Protein AF-A0A7X7QQF5-F1 (afdb_monomer)

pLDDT: mean 81.81, std 18.52, range [38.88, 98.25]

Structure (mmCIF, N/CA/C/O backbone):
data_AF-A0A7X7QQF5-F1
#
_entry.id   AF-A0A7X7QQF5-F1
#
loop_
_atom_site.group_PDB
_atom_site.id
_atom_site.type_symbol
_atom_site.label_atom_id
_atom_site.label_alt_id
_atom_site.label_comp_id
_atom_site.label_asym_id
_atom_site.label_entity_id
_atom_site.label_seq_id
_atom_site.pdbx_PDB_ins_code
_atom_site.Cartn_x
_atom_site.Cartn_y
_atom_site.Cartn_z
_atom_site.occupancy
_atom_site.B_iso_or_equiv
_atom_site.auth_seq_id
_atom_site.auth_comp_id
_atom_site.auth_asym_id
_atom_site.auth_atom_id
_atom_site.pdbx_PDB_model_num
ATOM 1 N N . MET A 1 1 ? 30.998 -51.413 -32.513 1.00 38.88 1 MET A N 1
ATOM 2 C CA . MET A 1 1 ? 31.666 -50.097 -32.377 1.00 38.88 1 MET A CA 1
ATOM 3 C C . MET A 1 1 ? 30.800 -49.027 -33.038 1.00 38.88 1 MET A C 1
ATOM 5 O O . MET A 1 1 ? 30.601 -49.149 -34.232 1.00 38.88 1 MET A O 1
ATOM 9 N N . LYS A 1 2 ? 30.354 -48.016 -32.261 1.00 39.16 2 LYS A N 1
ATOM 10 C CA . LYS A 1 2 ? 29.950 -46.633 -32.645 1.00 39.16 2 LYS A CA 1
ATOM 11 C C . LYS A 1 2 ? 28.773 -46.522 -33.654 1.00 39.16 2 LYS A C 1
ATOM 13 O O . LYS A 1 2 ? 28.878 -46.990 -34.772 1.00 39.16 2 LYS A O 1
ATOM 18 N N . ARG A 1 3 ? 27.653 -45.849 -33.359 1.00 45.94 3 ARG A N 1
ATOM 19 C CA . ARG A 1 3 ? 27.558 -44.426 -32.985 1.00 45.94 3 ARG A CA 1
ATOM 20 C C . ARG A 1 3 ? 26.316 -44.108 -32.138 1.00 45.94 3 ARG A C 1
ATOM 22 O O . ARG A 1 3 ? 25.227 -44.607 -32.383 1.00 45.94 3 ARG A O 1
ATOM 29 N N . SER A 1 4 ? 26.570 -43.233 -31.174 1.00 49.69 4 SER A N 1
ATOM 30 C CA . SER A 1 4 ? 25.655 -42.543 -30.270 1.00 49.69 4 SER A CA 1
ATOM 31 C C . SER A 1 4 ? 24.623 -41.687 -31.017 1.00 49.69 4 SER A C 1
ATOM 33 O O . SER A 1 4 ? 24.981 -41.031 -31.994 1.00 49.69 4 SER A O 1
ATOM 35 N N . MET A 1 5 ? 23.390 -41.626 -30.511 1.00 45.34 5 MET A N 1
ATOM 36 C CA . MET A 1 5 ? 22.456 -40.524 -30.762 1.00 45.34 5 MET A CA 1
ATOM 37 C C . MET A 1 5 ? 21.849 -40.094 -29.425 1.00 45.34 5 MET A C 1
ATOM 39 O O . MET A 1 5 ? 20.798 -40.570 -29.011 1.00 45.34 5 MET A O 1
ATOM 43 N N . ALA A 1 6 ? 22.557 -39.207 -28.728 1.00 48.34 6 ALA A N 1
ATOM 44 C CA . ALA A 1 6 ? 21.967 -38.398 -27.675 1.00 48.34 6 ALA A CA 1
ATOM 45 C C . ALA A 1 6 ? 21.146 -37.295 -28.358 1.00 48.34 6 ALA A C 1
ATOM 47 O O . ALA A 1 6 ? 21.705 -36.371 -28.947 1.00 48.34 6 ALA A O 1
ATOM 48 N N . ALA A 1 7 ? 19.821 -37.424 -28.333 1.00 48.12 7 ALA A N 1
ATOM 49 C CA . AL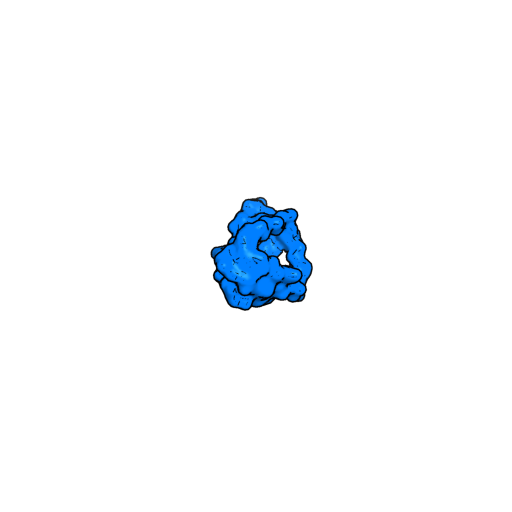A A 1 7 ? 18.925 -36.341 -28.703 1.00 48.12 7 ALA A CA 1
ATOM 50 C C . ALA A 1 7 ? 18.876 -35.358 -27.528 1.00 48.12 7 ALA A C 1
ATOM 52 O O . ALA A 1 7 ? 18.127 -35.544 -26.571 1.00 48.12 7 ALA A O 1
ATOM 53 N N . THR A 1 8 ? 19.728 -34.337 -27.568 1.00 51.78 8 THR A N 1
ATOM 54 C CA . THR A 1 8 ? 19.647 -33.206 -26.643 1.00 51.78 8 THR A CA 1
ATOM 55 C C . THR A 1 8 ? 18.367 -32.437 -26.953 1.00 51.78 8 THR A C 1
ATOM 57 O O . THR A 1 8 ? 18.307 -31.677 -27.919 1.00 51.78 8 THR A O 1
ATOM 60 N N . ALA A 1 9 ? 17.326 -32.657 -26.150 1.00 52.19 9 ALA A N 1
ATOM 61 C CA . ALA A 1 9 ? 16.140 -31.817 -26.147 1.00 52.19 9 ALA A CA 1
ATOM 62 C C . ALA A 1 9 ? 16.554 -30.414 -25.679 1.00 52.19 9 ALA A C 1
ATOM 64 O O . ALA A 1 9 ? 16.984 -30.218 -24.544 1.00 52.19 9 ALA A O 1
ATOM 65 N N . CYS A 1 10 ? 16.494 -29.448 -26.591 1.00 44.34 10 CYS A N 1
ATOM 66 C CA . CYS A 1 10 ? 16.769 -28.052 -26.299 1.00 44.34 10 CYS A CA 1
ATOM 67 C C . CYS A 1 10 ? 15.573 -27.496 -25.509 1.00 44.34 10 CYS A C 1
ATOM 69 O O . CYS A 1 10 ? 14.507 -27.265 -26.078 1.00 44.34 10 CYS A O 1
ATOM 71 N N . THR A 1 11 ? 15.712 -27.360 -24.188 1.00 60.91 11 THR A N 1
ATOM 72 C CA . THR A 1 11 ? 14.691 -26.750 -23.329 1.00 60.91 11 THR A CA 1
ATOM 73 C C . THR A 1 11 ? 14.499 -25.292 -23.741 1.00 60.91 11 THR A C 1
ATOM 75 O O . THR A 1 11 ? 15.365 -24.454 -23.497 1.00 60.91 11 THR A O 1
ATOM 78 N N . LEU A 1 12 ? 13.360 -24.981 -24.362 1.00 53.59 12 LEU A N 1
ATOM 79 C CA . LEU A 1 12 ? 12.933 -23.606 -24.596 1.00 53.59 12 LEU A CA 1
ATOM 80 C C . LEU A 1 12 ? 12.550 -22.989 -23.246 1.00 53.59 12 LEU A C 1
ATOM 82 O O . LEU A 1 12 ? 11.443 -23.185 -22.750 1.00 53.59 12 LEU A O 1
ATOM 86 N N . VAL A 1 13 ? 13.480 -22.260 -22.632 1.00 63.97 13 VAL A N 1
ATOM 87 C CA . VAL A 1 13 ? 13.174 -21.398 -21.490 1.00 63.97 13 VAL A CA 1
ATOM 88 C C . VAL A 1 13 ? 12.385 -20.209 -22.033 1.00 63.97 13 VAL A C 1
ATOM 90 O O . VAL A 1 13 ? 12.958 -19.302 -22.636 1.00 63.97 13 VAL A O 1
ATOM 93 N N . LEU A 1 14 ? 11.060 -20.211 -21.854 1.00 56.88 14 LEU A N 1
ATOM 94 C CA . LEU A 1 14 ? 10.279 -18.983 -21.974 1.00 56.88 14 LEU A CA 1
ATOM 95 C C . LEU A 1 14 ? 10.740 -18.055 -20.849 1.00 56.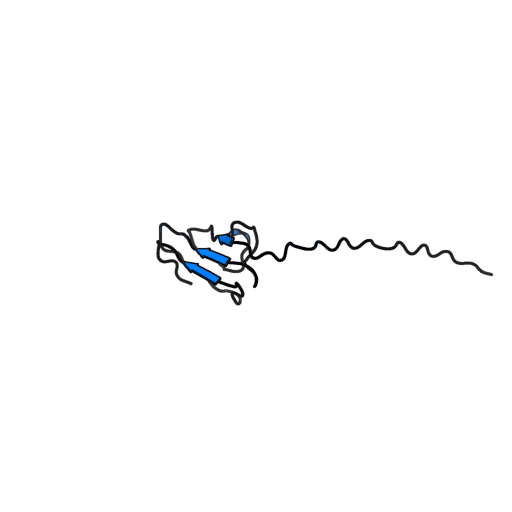88 14 LEU A C 1
ATOM 97 O O . LEU A 1 14 ? 10.330 -18.204 -19.700 1.00 56.88 14 LEU A O 1
ATOM 101 N N . ALA A 1 15 ? 11.606 -17.099 -21.175 1.00 58.91 15 ALA A N 1
ATOM 102 C CA . ALA A 1 15 ? 11.819 -15.948 -20.320 1.00 58.91 15 ALA A CA 1
ATOM 103 C C . ALA A 1 15 ? 10.490 -15.182 -20.261 1.00 58.91 15 ALA A C 1
ATOM 105 O O . ALA A 1 15 ? 10.145 -14.446 -21.191 1.00 58.91 15 ALA A 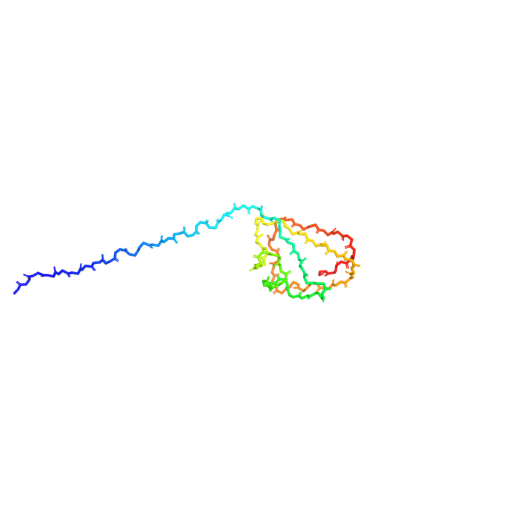O 1
ATOM 106 N N . LEU A 1 16 ? 9.718 -15.391 -19.188 1.00 58.66 16 LEU A N 1
ATOM 107 C CA . LEU A 1 16 ? 8.696 -14.435 -18.787 1.00 58.66 16 LEU A CA 1
ATOM 108 C C . LEU A 1 16 ? 9.430 -13.125 -18.516 1.00 58.66 16 LEU A C 1
ATOM 110 O O . LEU A 1 16 ? 9.998 -12.915 -17.447 1.00 58.66 16 LEU A O 1
ATOM 114 N N . HIS A 1 17 ? 9.449 -12.255 -19.518 1.00 53.50 17 HIS A N 1
ATOM 115 C CA . HIS A 1 17 ? 9.794 -10.863 -19.328 1.00 53.50 17 HIS A CA 1
ATOM 116 C C . HIS A 1 17 ? 8.609 -10.260 -18.581 1.00 53.50 17 HIS A C 1
ATOM 118 O O . HIS A 1 17 ? 7.637 -9.812 -19.193 1.00 53.50 17 HIS A O 1
ATOM 124 N N . GLY A 1 18 ? 8.648 -10.340 -17.247 1.00 58.41 18 GLY A N 1
ATOM 125 C CA . GLY A 1 18 ? 7.778 -9.528 -16.409 1.00 58.41 18 GLY A CA 1
ATOM 126 C C . GLY A 1 18 ? 7.911 -8.093 -16.898 1.00 58.41 18 GLY A C 1
ATOM 127 O O . GLY A 1 18 ? 9.027 -7.625 -17.132 1.00 58.41 18 GLY A O 1
ATOM 128 N N . LYS A 1 19 ? 6.784 -7.431 -17.166 1.00 55.75 19 LYS A N 1
ATOM 129 C CA . LYS A 1 19 ? 6.794 -6.017 -17.529 1.00 55.75 19 LYS A CA 1
ATOM 130 C C . LYS A 1 19 ? 7.507 -5.284 -16.393 1.00 55.75 19 LYS A C 1
ATOM 132 O O . LYS A 1 19 ? 6.922 -5.113 -15.334 1.00 55.75 19 LYS A O 1
ATOM 137 N N . VAL A 1 20 ? 8.757 -4.876 -16.610 1.00 59.00 20 VAL A N 1
ATOM 138 C CA . VAL A 1 20 ? 9.469 -3.934 -15.737 1.00 59.00 20 VAL A CA 1
ATOM 139 C C . VAL A 1 20 ? 8.877 -2.561 -16.037 1.00 59.00 20 VAL A C 1
ATOM 141 O O . VAL A 1 20 ? 9.459 -1.736 -16.735 1.00 59.00 20 VAL A O 1
ATOM 144 N N . GLY A 1 21 ? 7.622 -2.385 -15.650 1.00 66.19 21 GLY A N 1
ATOM 145 C CA . GLY A 1 21 ? 6.930 -1.114 -15.677 1.00 66.19 21 GLY A CA 1
ATOM 146 C C . GLY A 1 21 ? 6.659 -0.745 -14.237 1.00 66.19 21 GLY A C 1
ATOM 147 O O . GLY A 1 21 ? 6.198 -1.594 -13.484 1.00 66.19 21 GLY A O 1
ATOM 148 N N . ALA A 1 22 ? 6.950 0.498 -13.875 1.00 76.56 22 ALA A N 1
ATOM 149 C CA . ALA A 1 22 ? 6.483 1.061 -12.622 1.00 76.56 22 ALA A CA 1
ATOM 150 C C . ALA A 1 22 ? 4.956 0.901 -12.545 1.00 76.56 22 ALA A C 1
ATOM 152 O O . ALA A 1 22 ? 4.234 1.546 -13.311 1.00 76.56 22 ALA A O 1
ATOM 153 N N . GLU A 1 23 ? 4.471 0.003 -11.687 1.00 92.56 23 GLU A N 1
ATOM 154 C CA . GLU A 1 23 ? 3.045 -0.192 -11.443 1.00 92.56 23 GLU A CA 1
ATOM 155 C C . GLU A 1 23 ? 2.633 0.568 -10.181 1.00 92.56 23 GLU A C 1
ATOM 157 O O . GLU A 1 23 ? 3.398 0.698 -9.227 1.00 92.56 23 GLU A O 1
ATOM 162 N N . THR A 1 24 ? 1.404 1.079 -10.166 1.00 95.94 24 THR A N 1
ATOM 163 C CA . THR A 1 24 ? 0.789 1.563 -8.931 1.00 95.94 24 THR A CA 1
ATOM 164 C C . THR A 1 24 ? 0.170 0.385 -8.183 1.00 95.94 24 THR A C 1
ATOM 166 O O . THR A 1 24 ? -0.846 -0.166 -8.615 1.00 95.94 24 THR A O 1
ATOM 169 N N . ILE A 1 25 ? 0.766 0.015 -7.051 1.00 96.62 25 ILE A N 1
ATOM 170 C CA . ILE A 1 25 ? 0.318 -1.079 -6.188 1.00 96.62 25 ILE A CA 1
ATOM 171 C C . ILE A 1 25 ? -0.323 -0.501 -4.926 1.00 96.62 25 ILE A C 1
ATOM 173 O O . ILE A 1 25 ? 0.247 0.341 -4.233 1.00 96.62 25 ILE A O 1
ATOM 177 N N . ASN A 1 26 ? -1.529 -0.973 -4.625 1.00 95.50 26 ASN A N 1
ATOM 178 C CA . ASN A 1 26 ? -2.353 -0.481 -3.529 1.00 95.50 26 ASN A CA 1
ATOM 179 C C . ASN A 1 26 ? -2.398 -1.503 -2.398 1.00 95.50 26 ASN A C 1
ATOM 181 O O . ASN A 1 26 ? -2.635 -2.691 -2.643 1.00 95.50 26 ASN A O 1
ATOM 185 N N . TRP A 1 27 ? -2.247 -1.029 -1.165 1.00 95.62 27 TRP A N 1
ATOM 186 C CA . TRP A 1 27 ? -2.551 -1.832 0.016 1.00 95.62 27 TRP A CA 1
ATOM 187 C C . TRP A 1 27 ? -4.066 -2.019 0.152 1.00 95.62 27 TRP A C 1
ATOM 189 O O . TRP A 1 27 ? -4.825 -1.058 0.032 1.00 95.62 27 TRP A O 1
ATOM 199 N N . THR A 1 28 ? -4.519 -3.246 0.407 1.00 94.75 28 THR A N 1
ATOM 200 C CA . THR A 1 28 ? -5.950 -3.599 0.460 1.00 94.75 28 THR A CA 1
ATOM 201 C C . THR A 1 28 ? -6.412 -4.078 1.835 1.00 94.75 28 THR A C 1
ATOM 203 O O . THR A 1 28 ? -7.615 -4.112 2.099 1.00 94.75 28 THR A O 1
ATOM 206 N N . ASN A 1 29 ? -5.492 -4.429 2.736 1.00 93.81 29 ASN A N 1
ATOM 207 C CA . ASN A 1 29 ? -5.842 -4.993 4.037 1.00 93.81 29 ASN A CA 1
ATOM 208 C C . ASN A 1 29 ? -6.097 -3.904 5.097 1.00 93.81 29 ASN A C 1
ATOM 210 O O . ASN A 1 29 ? -5.178 -3.393 5.737 1.00 93.81 29 ASN A O 1
ATOM 214 N N . THR A 1 30 ? -7.366 -3.603 5.356 1.00 91.62 30 THR A N 1
ATOM 215 C CA . THR A 1 30 ? -7.777 -2.570 6.322 1.00 91.62 30 THR A CA 1
ATOM 216 C C . THR A 1 30 ? -7.481 -2.905 7.787 1.00 91.62 30 THR A C 1
ATOM 218 O O . THR A 1 30 ? -7.628 -2.036 8.638 1.00 91.62 30 THR A O 1
ATOM 221 N N . ALA A 1 31 ? -7.098 -4.144 8.112 1.00 92.62 31 ALA A N 1
ATOM 222 C CA . ALA A 1 31 ? -6.700 -4.537 9.466 1.00 92.62 31 ALA A CA 1
ATOM 223 C C . ALA A 1 31 ? -5.191 -4.365 9.724 1.00 92.62 31 ALA A C 1
ATOM 225 O O . ALA A 1 31 ? -4.741 -4.519 10.859 1.00 92.62 31 ALA A O 1
ATOM 226 N N . GLY A 1 32 ? -4.407 -4.045 8.689 1.00 93.81 32 GLY A N 1
ATOM 227 C CA . GLY A 1 32 ? -2.949 -4.057 8.760 1.00 93.81 32 GLY A CA 1
ATOM 228 C C . GLY A 1 32 ? -2.351 -5.452 8.578 1.00 93.81 32 GLY A C 1
ATOM 229 O O . GLY A 1 32 ? -3.056 -6.438 8.360 1.00 93.81 32 GLY A O 1
ATOM 230 N N . GLY A 1 33 ? -1.023 -5.543 8.609 1.00 96.31 33 GLY A N 1
ATOM 231 C CA . GLY A 1 33 ? -0.319 -6.798 8.348 1.00 96.31 33 GLY A CA 1
ATOM 232 C C . GLY A 1 33 ? 1.127 -6.617 7.903 1.00 96.31 33 GLY A C 1
ATOM 233 O O . GLY A 1 33 ? 1.686 -5.528 7.983 1.00 96.31 33 GLY A O 1
ATOM 234 N N . LEU A 1 34 ? 1.739 -7.706 7.436 1.00 98.25 34 LEU A N 1
ATOM 235 C CA . LEU A 1 34 ? 3.125 -7.708 6.965 1.00 98.25 34 LEU A CA 1
ATOM 236 C C . LEU A 1 34 ? 3.241 -7.091 5.567 1.00 98.25 34 LEU A C 1
ATOM 238 O O . LEU A 1 34 ? 2.462 -7.433 4.673 1.00 98.25 34 LEU A O 1
ATOM 242 N N . TYR A 1 35 ? 4.246 -6.240 5.363 1.00 97.50 35 TYR A N 1
ATOM 243 C CA . TYR A 1 35 ? 4.537 -5.614 4.072 1.00 97.50 35 TYR A CA 1
ATOM 244 C C . TYR A 1 35 ? 4.850 -6.652 2.989 1.00 97.50 35 TYR A C 1
ATOM 246 O O . TYR A 1 35 ? 4.425 -6.510 1.845 1.00 97.50 35 TYR A O 1
ATOM 254 N N . SER A 1 36 ? 5.567 -7.724 3.335 1.00 97.06 36 SER A N 1
ATOM 255 C CA . SER A 1 36 ? 5.944 -8.769 2.378 1.00 97.06 36 SER A CA 1
ATOM 256 C C . SER A 1 36 ? 4.785 -9.651 1.900 1.00 97.06 36 SER A C 1
ATOM 258 O O . SER A 1 36 ? 4.936 -10.327 0.880 1.00 97.06 36 SER A O 1
ATOM 260 N N . ALA A 1 37 ? 3.651 -9.669 2.612 1.00 98.12 37 ALA A N 1
ATOM 261 C CA . AL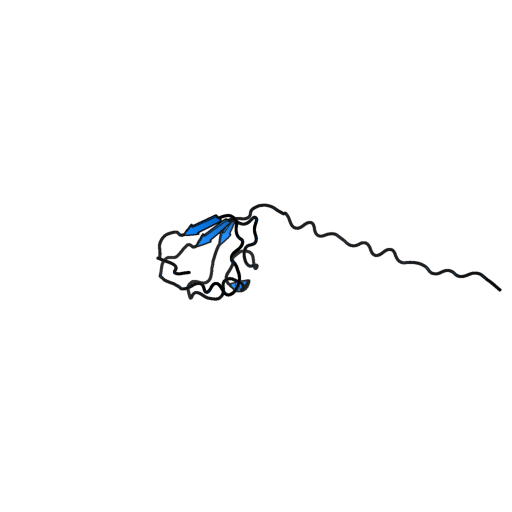A A 1 37 ? 2.578 -10.627 2.376 1.00 98.12 37 ALA A CA 1
ATOM 262 C C . ALA A 1 37 ? 1.770 -10.264 1.114 1.00 98.12 37 ALA A C 1
ATOM 264 O O . ALA A 1 37 ? 1.084 -9.241 1.109 1.00 98.12 37 ALA A O 1
ATOM 265 N N . PRO A 1 38 ? 1.775 -11.111 0.064 1.00 97.69 38 PRO A N 1
ATOM 266 C CA . PRO A 1 38 ? 1.116 -10.808 -1.210 1.00 97.69 38 PRO A CA 1
ATOM 267 C C . PRO A 1 38 ? -0.381 -10.506 -1.097 1.00 97.69 38 PRO A C 1
ATOM 269 O O . PRO A 1 38 ? -0.885 -9.637 -1.794 1.00 97.69 38 PRO A O 1
ATOM 272 N N . VAL A 1 39 ? -1.066 -11.174 -0.164 1.00 97.69 39 VAL A N 1
ATOM 273 C CA . VAL A 1 39 ? -2.511 -11.030 0.086 1.00 97.69 39 VAL A CA 1
ATOM 274 C C . VAL A 1 39 ? -2.927 -9.620 0.527 1.00 97.69 39 VAL A C 1
ATOM 276 O O . VAL A 1 39 ? -4.099 -9.270 0.441 1.00 97.69 39 VAL A O 1
ATOM 279 N N . ASN A 1 40 ? -1.983 -8.802 1.000 1.00 97.38 40 ASN A N 1
ATOM 280 C CA . ASN A 1 40 ? -2.258 -7.431 1.430 1.00 97.38 40 ASN A CA 1
ATOM 281 C C . ASN A 1 40 ? -2.237 -6.416 0.276 1.00 97.38 40 ASN A C 1
ATOM 283 O O . ASN A 1 40 ? -2.472 -5.232 0.515 1.00 97.38 40 ASN A O 1
ATOM 287 N N . TRP A 1 41 ? -1.944 -6.856 -0.950 1.00 96.69 41 TRP A N 1
ATOM 288 C CA . TRP A 1 41 ? -1.726 -5.996 -2.108 1.00 96.69 41 TRP A CA 1
ATOM 289 C C . TRP A 1 41 ? -2.685 -6.344 -3.242 1.00 96.69 41 TRP A C 1
ATOM 291 O O . TRP A 1 41 ? -2.939 -7.512 -3.519 1.00 96.69 41 TRP A O 1
ATOM 301 N N . ASN A 1 42 ? -3.176 -5.332 -3.959 1.00 95.81 42 ASN A N 1
ATOM 302 C CA . ASN A 1 42 ? -4.069 -5.530 -5.110 1.00 95.81 42 ASN A CA 1
ATOM 303 C C . ASN A 1 42 ? -3.432 -6.312 -6.276 1.00 95.81 42 ASN A C 1
ATOM 305 O O . ASN A 1 42 ? -4.153 -6.804 -7.138 1.00 95.81 42 ASN A O 1
ATOM 309 N N . ALA A 1 43 ? -2.101 -6.370 -6.327 1.00 95.19 43 ALA A N 1
ATOM 310 C CA . ALA A 1 43 ? -1.336 -6.999 -7.396 1.00 95.19 43 ALA A CA 1
ATOM 311 C C . ALA A 1 43 ? -0.866 -8.427 -7.056 1.00 95.19 43 ALA A C 1
ATOM 313 O O . ALA A 1 43 ? -0.015 -8.966 -7.766 1.00 95.19 43 ALA A O 1
ATOM 314 N N . ASP A 1 44 ? -1.354 -9.004 -5.947 1.00 96.31 44 ASP A N 1
ATOM 315 C CA . ASP A 1 44 ? -0.971 -10.328 -5.431 1.00 96.31 44 ASP A CA 1
ATOM 316 C C . ASP A 1 44 ? 0.553 -10.516 -5.303 1.00 96.31 44 ASP A C 1
ATOM 318 O O . ASP A 1 44 ? 1.100 -11.612 -5.454 1.00 96.31 44 ASP A O 1
ATOM 322 N N . ARG A 1 45 ? 1.262 -9.418 -5.022 1.00 95.81 45 ARG A N 1
ATOM 323 C CA . ARG A 1 45 ? 2.695 -9.370 -4.730 1.00 95.81 45 ARG A CA 1
ATOM 324 C C . ARG A 1 45 ? 3.015 -8.119 -3.926 1.00 95.81 45 ARG A C 1
ATOM 326 O O . ARG A 1 45 ? 2.361 -7.093 -4.085 1.00 95.81 45 ARG A O 1
ATOM 333 N N . ALA A 1 46 ? 4.059 -8.196 -3.111 1.00 96.12 46 ALA A N 1
ATOM 334 C CA . ALA A 1 46 ? 4.596 -7.013 -2.459 1.00 96.12 46 ALA A CA 1
ATOM 335 C C . ALA A 1 46 ? 5.397 -6.143 -3.456 1.00 96.12 46 ALA A C 1
ATOM 337 O O . ALA A 1 46 ? 6.079 -6.717 -4.311 1.00 96.12 46 ALA A O 1
ATOM 338 N N . PRO A 1 47 ? 5.361 -4.802 -3.326 1.00 96.00 47 PRO A N 1
ATOM 339 C CA . PRO A 1 47 ? 6.011 -3.878 -4.256 1.00 96.00 47 PRO A CA 1
ATOM 340 C C . PRO A 1 47 ? 7.525 -4.082 -4.377 1.00 96.00 47 PRO A C 1
ATOM 342 O O . PRO A 1 47 ? 8.198 -4.385 -3.380 1.00 96.00 47 PRO A O 1
ATOM 345 N N . ASP A 1 48 ? 8.050 -3.875 -5.585 1.00 94.50 48 ASP A N 1
ATOM 346 C CA . ASP A 1 48 ? 9.479 -3.873 -5.909 1.00 94.50 48 ASP A CA 1
ATOM 347 C C . ASP A 1 48 ? 9.992 -2.473 -6.286 1.00 94.50 48 ASP A C 1
ATOM 349 O O . ASP A 1 48 ? 9.269 -1.487 -6.192 1.00 94.50 48 ASP A O 1
ATOM 353 N N . ALA A 1 49 ? 11.270 -2.366 -6.664 1.00 94.56 49 ALA A N 1
ATOM 354 C CA . ALA A 1 49 ? 11.951 -1.088 -6.872 1.00 94.56 49 ALA A CA 1
ATOM 355 C C . ALA A 1 49 ? 11.404 -0.190 -7.990 1.00 94.56 49 ALA A C 1
ATOM 357 O O . ALA A 1 49 ? 11.733 0.997 -8.007 1.00 94.56 49 ALA A O 1
ATOM 358 N N . GLY A 1 50 ? 10.591 -0.717 -8.907 1.00 93.44 50 GLY A N 1
ATOM 359 C CA . GLY A 1 50 ? 9.917 0.095 -9.918 1.00 93.44 50 GLY A CA 1
ATOM 360 C C . GLY A 1 50 ? 8.594 0.686 -9.439 1.00 93.44 50 GLY A C 1
ATOM 361 O O . GLY A 1 50 ? 8.145 1.689 -9.988 1.00 93.44 50 GLY A O 1
ATOM 362 N N . ASP A 1 51 ? 7.972 0.080 -8.433 1.00 95.88 51 ASP A N 1
ATOM 363 C CA . ASP A 1 51 ? 6.568 0.315 -8.120 1.00 95.88 51 ASP A CA 1
ATOM 364 C C . ASP A 1 51 ? 6.332 1.608 -7.324 1.00 95.88 51 ASP A C 1
ATOM 366 O O . ASP A 1 51 ? 7.149 2.045 -6.503 1.00 95.88 51 ASP A O 1
ATOM 370 N N . LEU A 1 52 ? 5.156 2.191 -7.548 1.00 95.88 52 LEU A N 1
ATOM 371 C CA . LEU A 1 52 ? 4.571 3.240 -6.723 1.00 95.88 52 LEU A CA 1
ATOM 372 C C . LEU A 1 52 ? 3.587 2.598 -5.752 1.00 95.88 52 LEU A C 1
ATOM 374 O O . LEU A 1 52 ? 2.674 1.886 -6.164 1.00 95.88 52 LEU A O 1
ATOM 378 N N . VAL A 1 53 ? 3.732 2.894 -4.465 1.00 96.06 53 VAL A N 1
ATOM 379 C CA . VAL A 1 53 ? 2.837 2.390 -3.423 1.00 96.06 53 VAL A CA 1
ATOM 380 C C . VAL A 1 53 ? 1.800 3.439 -3.060 1.00 96.06 53 VAL A C 1
ATOM 382 O O . VAL A 1 53 ? 2.159 4.562 -2.713 1.00 96.06 53 VAL A O 1
ATOM 385 N N . GLU A 1 54 ? 0.524 3.064 -3.076 1.00 94.19 54 GLU A N 1
ATOM 386 C CA . GLU A 1 54 ? -0.568 3.885 -2.549 1.00 94.19 54 GLU A CA 1
ATOM 387 C C . GLU A 1 54 ? -1.196 3.230 -1.314 1.00 94.19 54 GLU A C 1
ATOM 389 O O . GLU A 1 54 ? -1.713 2.110 -1.357 1.00 94.19 54 GLU A O 1
ATOM 394 N N . LEU A 1 55 ? -1.187 3.964 -0.203 1.00 93.31 55 LEU A N 1
ATOM 395 C CA . LEU A 1 55 ? -1.865 3.594 1.032 1.00 93.31 55 LEU A CA 1
ATOM 396 C C . LEU A 1 55 ? -3.092 4.485 1.196 1.00 93.31 55 LEU A C 1
ATOM 398 O O . LEU A 1 55 ? -2.981 5.654 1.567 1.00 93.31 55 LEU A O 1
ATOM 402 N N . ARG A 1 56 ? -4.271 3.940 0.896 1.00 86.75 56 ARG A N 1
ATOM 403 C CA . ARG A 1 56 ? -5.560 4.622 1.067 1.00 86.75 56 ARG A CA 1
ATOM 404 C C . ARG A 1 56 ? -6.309 3.974 2.213 1.00 86.75 56 ARG A C 1
ATOM 406 O O . ARG A 1 56 ? -6.502 2.762 2.186 1.00 86.75 56 ARG A O 1
ATOM 413 N N . ALA A 1 57 ? -6.767 4.756 3.186 1.00 77.81 57 ALA A N 1
ATOM 414 C CA . ALA A 1 57 ? -7.671 4.221 4.188 1.00 77.81 57 ALA A CA 1
ATOM 415 C C . ALA A 1 57 ? -8.711 5.207 4.686 1.00 77.81 57 ALA A C 1
ATOM 417 O O . ALA A 1 57 ? -8.591 6.422 4.622 1.00 77.81 57 ALA A O 1
ATOM 418 N N . ASN A 1 58 ? -9.776 4.620 5.203 1.00 79.88 58 ASN A N 1
ATOM 419 C CA . ASN A 1 58 ? -10.848 5.292 5.914 1.00 79.88 58 ASN A CA 1
ATOM 420 C C . ASN A 1 58 ? -10.696 5.171 7.444 1.00 79.88 58 ASN A C 1
ATOM 422 O O . ASN A 1 58 ? -11.497 5.750 8.173 1.00 79.88 58 ASN A O 1
ATOM 426 N N . ALA A 1 59 ? -9.697 4.424 7.928 1.00 81.50 59 ALA A N 1
ATOM 427 C CA . ALA A 1 59 ? -9.410 4.178 9.340 1.00 81.50 59 ALA A CA 1
ATOM 428 C C . ALA A 1 59 ? -7.912 3.888 9.555 1.00 81.50 59 ALA A C 1
ATOM 430 O O . ALA A 1 59 ? -7.203 3.566 8.602 1.00 81.50 59 ALA A O 1
ATOM 431 N N . ALA A 1 60 ? -7.449 3.971 10.805 1.00 87.50 60 ALA A N 1
ATOM 432 C CA . ALA A 1 60 ? -6.062 3.683 11.165 1.00 87.50 60 ALA A CA 1
ATOM 433 C C . ALA A 1 60 ? -5.770 2.173 11.161 1.00 87.50 60 ALA A C 1
ATOM 435 O O . ALA A 1 60 ? -6.573 1.376 11.647 1.00 87.50 60 ALA A O 1
ATOM 436 N N . TYR A 1 61 ? -4.597 1.797 10.654 1.00 89.88 61 TYR A N 1
ATOM 437 C CA . TYR A 1 61 ? -4.067 0.432 10.641 1.00 89.88 61 TYR A CA 1
ATOM 438 C C . TYR A 1 61 ? -2.537 0.469 10.607 1.00 89.88 61 TYR A C 1
ATOM 440 O O . TYR A 1 61 ? -1.951 1.482 10.222 1.00 89.88 61 TYR A O 1
ATOM 448 N N . THR A 1 62 ? -1.907 -0.647 10.982 1.00 93.62 62 THR A N 1
ATOM 449 C CA . THR A 1 62 ? -0.444 -0.767 11.036 1.00 93.62 62 THR A CA 1
ATOM 450 C C . THR A 1 62 ? 0.065 -1.723 9.963 1.00 93.62 62 THR A C 1
ATOM 452 O O . THR A 1 62 ? -0.331 -2.892 9.923 1.00 93.62 62 THR A O 1
ATOM 455 N N . ILE A 1 63 ? 0.992 -1.257 9.130 1.00 95.62 63 ILE A N 1
ATOM 456 C CA . ILE A 1 63 ? 1.796 -2.108 8.250 1.00 95.62 63 ILE A CA 1
ATOM 457 C C . ILE A 1 63 ? 3.112 -2.403 8.960 1.00 95.62 63 ILE A C 1
ATOM 459 O O . ILE A 1 63 ? 3.808 -1.491 9.371 1.00 95.62 63 ILE A O 1
ATOM 463 N N . THR A 1 64 ? 3.479 -3.671 9.105 1.00 97.56 64 THR A N 1
ATOM 464 C CA . THR A 1 64 ? 4.794 -4.055 9.630 1.00 97.56 64 THR A CA 1
ATOM 465 C C . THR A 1 64 ? 5.776 -4.237 8.480 1.00 97.56 64 THR A C 1
ATOM 467 O O . THR A 1 64 ? 5.595 -5.131 7.650 1.00 97.56 64 THR A O 1
ATOM 470 N N . LEU A 1 65 ? 6.841 -3.432 8.451 1.00 96.75 65 LEU A N 1
ATOM 471 C CA . LEU A 1 65 ? 7.980 -3.643 7.554 1.00 96.75 65 LEU A CA 1
ATOM 472 C C . LEU A 1 65 ? 8.841 -4.818 8.042 1.00 96.75 65 LEU A C 1
ATOM 474 O O . LEU A 1 65 ? 9.806 -4.652 8.783 1.00 96.75 65 LEU A O 1
ATOM 478 N N . ASP A 1 66 ? 8.489 -6.028 7.614 1.00 97.94 66 ASP A N 1
ATOM 479 C CA . ASP A 1 66 ? 9.207 -7.274 7.916 1.00 97.94 66 ASP A CA 1
ATOM 480 C C . ASP A 1 66 ? 10.396 -7.543 6.975 1.00 97.94 66 ASP A C 1
ATOM 482 O O . ASP A 1 66 ? 11.191 -8.460 7.185 1.00 97.94 66 ASP A O 1
ATOM 486 N N . ARG A 1 67 ? 10.534 -6.712 5.940 1.00 94.81 67 ARG A N 1
ATOM 487 C CA . ARG A 1 67 ? 11.658 -6.661 5.002 1.00 94.81 67 ARG A CA 1
ATOM 488 C C . ARG A 1 67 ? 11.866 -5.217 4.522 1.00 94.81 67 ARG A C 1
ATOM 490 O O . ARG A 1 67 ? 10.943 -4.412 4.658 1.00 94.81 67 ARG A O 1
ATOM 497 N N . PRO A 1 68 ? 13.018 -4.876 3.910 1.00 94.81 68 PRO A N 1
ATOM 498 C CA . PRO A 1 68 ? 13.199 -3.567 3.288 1.00 94.81 68 PRO A CA 1
ATOM 499 C C . PRO A 1 68 ? 12.111 -3.280 2.245 1.00 94.81 68 PRO A C 1
ATOM 501 O O . PRO A 1 68 ? 11.888 -4.081 1.334 1.00 94.81 68 PRO A O 1
ATOM 504 N N . ALA A 1 69 ? 11.449 -2.131 2.369 1.00 94.81 69 ALA A N 1
ATOM 505 C CA . ALA A 1 69 ? 10.562 -1.604 1.341 1.00 94.81 69 ALA A CA 1
ATOM 506 C C . ALA A 1 69 ? 11.421 -0.927 0.266 1.00 94.81 69 ALA A C 1
ATOM 508 O O . ALA A 1 69 ? 12.031 0.112 0.509 1.00 94.81 69 ALA A O 1
ATOM 509 N N . THR A 1 70 ? 11.544 -1.569 -0.895 1.00 95.38 70 THR A N 1
ATOM 510 C CA . THR A 1 70 ? 12.423 -1.103 -1.978 1.00 95.38 70 THR A CA 1
ATOM 511 C C . THR A 1 70 ? 11.709 -0.252 -3.020 1.00 95.38 70 THR A C 1
ATOM 513 O O . THR A 1 70 ? 12.368 0.162 -3.963 1.00 95.38 70 THR A O 1
ATOM 516 N N . ASN A 1 71 ? 10.400 -0.029 -2.883 1.00 95.94 71 ASN A N 1
ATOM 517 C CA . ASN A 1 71 ? 9.572 0.707 -3.840 1.00 95.94 71 ASN A CA 1
ATOM 518 C C . ASN A 1 71 ? 10.100 2.107 -4.148 1.00 95.94 71 ASN A C 1
ATOM 520 O O . ASN A 1 71 ? 10.744 2.742 -3.314 1.00 95.94 71 ASN A O 1
ATOM 524 N N . HIS A 1 72 ? 9.803 2.590 -5.354 1.00 95.50 72 HIS A N 1
ATOM 525 C CA . HIS A 1 72 ? 10.307 3.873 -5.828 1.00 95.50 72 HIS A CA 1
ATOM 526 C C . HIS A 1 72 ? 9.711 5.044 -5.043 1.00 95.50 72 HIS A C 1
ATOM 528 O O . HIS A 1 72 ? 10.420 5.965 -4.637 1.00 95.50 72 HIS A O 1
ATOM 534 N N . SER A 1 73 ? 8.397 5.009 -4.831 1.00 94.25 73 SER A N 1
ATOM 535 C CA . SER A 1 73 ? 7.676 6.041 -4.095 1.00 94.25 73 SER A CA 1
ATOM 536 C C . SER A 1 73 ? 6.548 5.450 -3.262 1.00 94.25 73 SER A C 1
ATOM 538 O O . SER A 1 73 ? 6.027 4.369 -3.545 1.00 94.25 73 SER A O 1
AT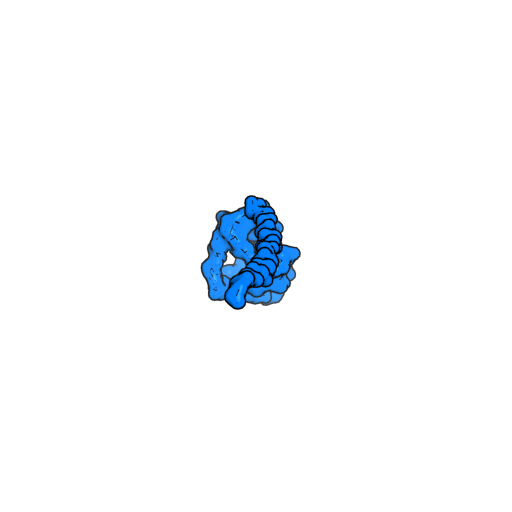OM 540 N N . LEU A 1 74 ? 6.195 6.167 -2.198 1.00 93.69 74 LEU A N 1
ATOM 541 C CA . LEU A 1 74 ? 5.118 5.837 -1.277 1.00 93.69 74 LEU A CA 1
ATOM 542 C C . LEU A 1 74 ? 4.225 7.066 -1.120 1.00 93.69 74 LEU A C 1
ATOM 544 O O . LEU A 1 74 ? 4.689 8.122 -0.690 1.00 93.69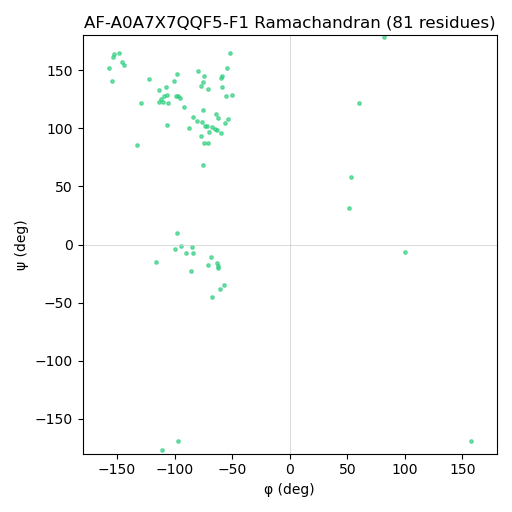 74 LEU A O 1
ATOM 548 N N . HIS A 1 75 ? 2.947 6.918 -1.444 1.00 92.31 75 HIS A N 1
ATOM 549 C CA . HIS A 1 75 ? 1.915 7.919 -1.230 1.00 92.31 75 HIS A CA 1
ATOM 550 C C . HIS A 1 75 ? 0.964 7.443 -0.135 1.00 92.31 75 HIS A C 1
ATOM 552 O O . HIS A 1 75 ? 0.337 6.389 -0.246 1.00 92.31 75 HIS A O 1
ATOM 558 N N . VAL A 1 76 ? 0.843 8.249 0.915 1.00 90.00 76 VAL A N 1
ATOM 559 C CA . VAL A 1 76 ? -0.102 8.031 2.008 1.00 90.00 76 VAL A CA 1
ATOM 560 C C . VAL A 1 76 ? -1.242 9.029 1.866 1.00 90.00 76 VAL A C 1
ATOM 562 O O . VAL A 1 76 ? -1.008 10.236 1.844 1.00 90.00 76 VAL A O 1
ATOM 565 N N . TYR A 1 77 ? -2.464 8.517 1.750 1.00 85.56 77 TYR A N 1
ATOM 566 C CA . TYR A 1 77 ? -3.688 9.315 1.740 1.00 85.56 77 TYR A CA 1
ATOM 567 C C . TYR A 1 77 ? -4.313 9.350 3.147 1.00 85.56 77 TYR A C 1
ATOM 569 O O . TYR A 1 77 ? -3.677 8.952 4.125 1.00 85.56 77 TYR A O 1
ATOM 577 N N . ASP A 1 78 ? -5.546 9.852 3.263 1.00 73.69 78 ASP A N 1
ATOM 578 C CA . ASP A 1 78 ? -6.279 9.952 4.531 1.00 73.69 78 ASP A CA 1
ATOM 579 C C . ASP A 1 78 ? -6.333 8.616 5.316 1.00 73.69 78 ASP A C 1
ATOM 581 O O . ASP A 1 78 ? -6.042 7.539 4.790 1.00 73.69 78 ASP A O 1
ATOM 585 N N . GLY A 1 79 ? -6.696 8.689 6.603 1.00 67.12 79 GLY A N 1
ATOM 586 C CA . GLY A 1 79 ? -6.867 7.515 7.476 1.00 67.12 79 GLY A CA 1
ATOM 587 C C . GLY A 1 79 ? -5.694 7.202 8.413 1.00 67.12 79 GLY A C 1
ATOM 588 O O . GLY A 1 79 ? -5.860 6.372 9.298 1.00 67.12 79 GLY A O 1
ATOM 589 N N . GLN A 1 80 ? -4.561 7.907 8.292 1.00 67.25 80 GLN A N 1
ATOM 590 C CA . GLN A 1 80 ? -3.379 7.760 9.165 1.00 67.25 80 GLN A CA 1
ATOM 591 C C . GLN A 1 80 ? -2.874 6.301 9.275 1.00 67.25 80 GLN A C 1
ATOM 593 O O . GLN A 1 80 ? -2.821 5.758 10.382 1.00 67.25 80 GLN A O 1
ATOM 598 N N . PRO A 1 81 ? -2.510 5.632 8.163 1.00 72.94 81 PRO A N 1
ATOM 599 C CA . PRO A 1 81 ? -1.746 4.395 8.269 1.00 72.94 81 PRO A CA 1
ATOM 600 C C . PRO A 1 81 ? -0.430 4.650 9.002 1.00 72.94 81 PRO A C 1
ATOM 602 O O . PRO A 1 81 ? 0.270 5.625 8.718 1.00 72.94 81 PRO A O 1
ATOM 605 N N . THR A 1 82 ? -0.083 3.760 9.922 1.00 77.44 82 THR A N 1
ATOM 606 C CA . THR A 1 82 ? 1.242 3.715 10.537 1.00 77.44 82 THR A CA 1
ATOM 607 C C . THR A 1 82 ? 2.064 2.614 9.877 1.00 77.44 82 THR A C 1
ATOM 609 O O . THR A 1 82 ? 1.545 1.550 9.527 1.00 77.44 82 THR A O 1
ATOM 612 N N . ILE A 1 83 ? 3.347 2.895 9.668 1.00 81.25 83 ILE A N 1
ATOM 613 C CA . ILE A 1 83 ? 4.326 1.998 9.041 1.00 81.25 83 ILE A CA 1
ATOM 614 C C . ILE A 1 83 ? 5.442 1.738 10.047 1.00 81.25 83 ILE 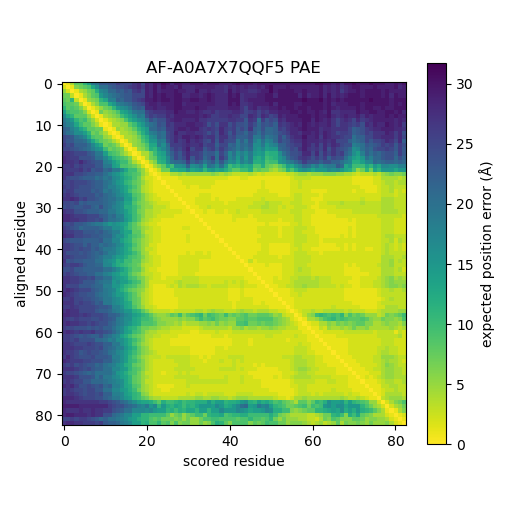A C 1
ATOM 616 O O . ILE A 1 83 ? 5.819 2.715 10.735 1.00 81.25 83 ILE A O 1
#

Foldseek 3Di:
DDDDDDPPDDDPPPPPPDPLAAEEKEFDDQAEDEQQQLVRIPVSGRDAQSYEYEYDDPAEHEYDDPDDRNYPYYHYDPHDYHD

Nearest PDB structures (foldseek):
  6gje-assembly1_A  TM=3.620E-01  e=2.102E-01  Homo sapiens

Secondary structure (DSSP, 8-state):
-----------------------EEEB--TT-EETT-GGGBTTSS---TTPEEEE--SS--BEE-SS----SEEEE-TT--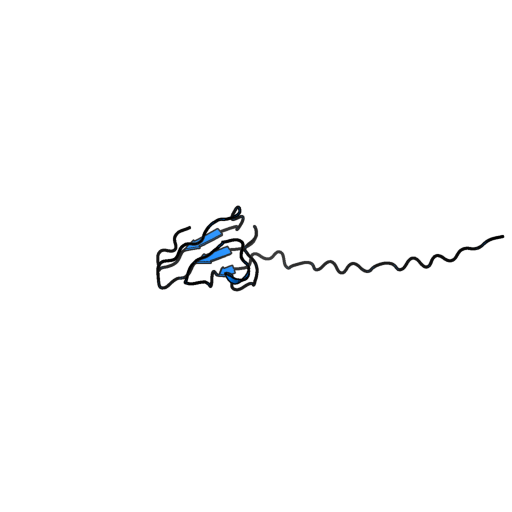B-

Sequence (83 aa):
MKRSMAATACTLVLALHGKVGAETINWTNTAGGLYSAPVNWNADRAPDAGDLVELRANAAYTITLDRPATNHSLHVYDGQPTI

Solvent-accessible surface area (backbone atoms only — not comparable to full-atom values): 5183 Å² total; per-residue (Å²): 133,88,84,87,82,84,80,78,78,78,78,81,76,77,78,80,74,69,78,92,55,67,42,84,42,35,55,66,50,77,79,37,46,54,51,69,42,26,87,36,25,75,71,66,41,48,74,44,59,58,16,34,37,40,43,68,43,92,53,63,31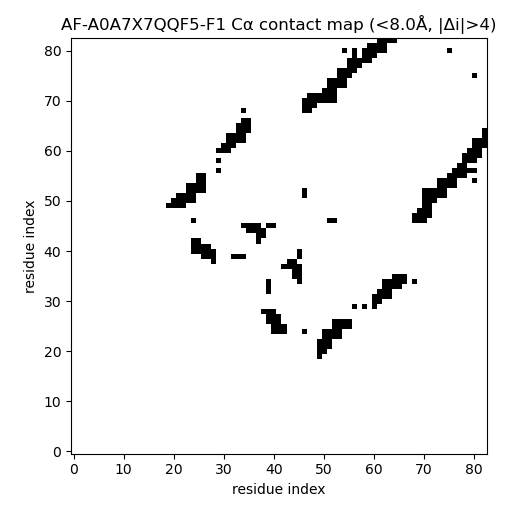,46,39,42,74,83,56,88,83,51,40,63,44,79,46,78,50,60,34,64,69,44,110

Mean predicted aligned error: 10.91 Å

Radius of gyration: 20.94 Å; Cα contacts (8 Å, |Δi|>4): 148; chains: 1; bounding box: 42×60×44 Å